Protein AF-A0A380FBS7-F1 (afdb_monomer)

Foldseek 3Di:
DDPVLVVVLVVLLVVLLVVLVVVQVVVVHDDPVSSNVRSVVSSVCCCVVPVVVVVVVD

Sequence (58 aa):
MTLARAIILILLQFFCVFLAIQVGLASGGFSFITILILAFILFSIVYLAFLYPFWNKR

Second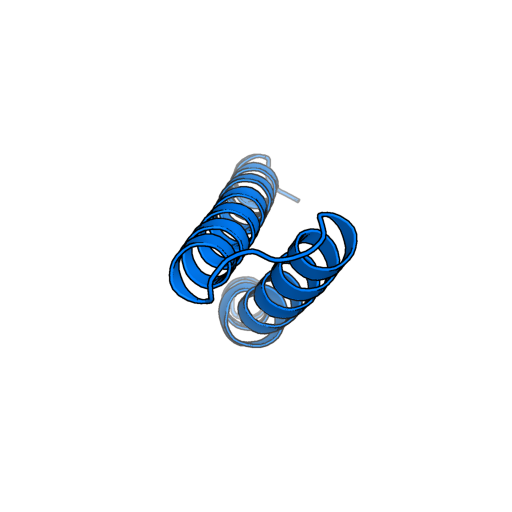ary structure (DSSP, 8-state):
--HHHHHHHHHHHHHHHHHHHHHHHHTT---HHHHHHHHHHHHHHHIIIIIHHHHH--

Radius of gyration: 13.11 Å; Cα contacts (8 Å, |Δi|>4): 29; chains: 1; bounding box: 33×21×31 Å

Mean predicted aligned error: 4.38 Å

Solvent-accessible surface area (backbone atoms only — not comparable to full-atom values): 3200 Å² total; per-residue (Å²): 134,59,71,67,56,55,52,52,53,53,53,45,45,53,51,24,40,51,50,28,48,53,52,23,60,74,70,78,59,60,55,70,69,56,32,54,52,48,13,51,52,49,34,51,49,50,38,62,72,49,51,46,56,60,61,70,78,103

Structure (mmCIF, N/CA/C/O backbone):
data_AF-A0A380FBS7-F1
#
_entry.id   AF-A0A380FBS7-F1
#
loop_
_atom_site.group_PDB
_atom_site.id
_atom_site.type_symbol
_atom_site.label_atom_id
_atom_site.label_alt_id
_atom_site.label_comp_id
_atom_site.label_asym_id
_atom_site.label_entity_id
_atom_site.label_seq_id
_atom_site.pdbx_PDB_ins_code
_atom_site.Cartn_x
_atom_site.Cartn_y
_atom_site.Cartn_z
_atom_site.occupancy
_atom_site.B_iso_or_equiv
_atom_site.auth_seq_id
_atom_site.auth_comp_id
_atom_site.auth_asym_id
_atom_site.auth_atom_id
_atom_site.pdbx_PDB_model_num
ATOM 1 N N . MET A 1 1 ? -18.084 10.373 8.601 1.00 58.50 1 MET A N 1
ATOM 2 C CA . MET A 1 1 ? -16.746 9.758 8.756 1.00 58.50 1 MET A CA 1
ATOM 3 C C . MET A 1 1 ? -15.915 10.655 9.654 1.00 58.50 1 MET A C 1
ATOM 5 O O . MET A 1 1 ? -15.864 11.845 9.388 1.00 58.50 1 MET A O 1
ATOM 9 N N . THR A 1 2 ? -15.331 10.141 10.736 1.00 81.25 2 THR A N 1
ATOM 10 C CA . THR A 1 2 ? -14.474 10.961 11.607 1.00 81.25 2 THR A CA 1
ATOM 11 C C . THR A 1 2 ? -13.175 11.317 10.879 1.00 81.25 2 THR A C 1
ATOM 13 O O . THR A 1 2 ? -12.665 10.498 10.113 1.00 81.25 2 THR A O 1
ATOM 16 N N . LEU A 1 3 ? -12.628 12.514 11.126 1.00 83.31 3 LEU A N 1
ATOM 17 C CA . LEU A 1 3 ? -11.341 12.983 10.582 1.00 83.31 3 LEU A CA 1
ATOM 18 C C . LEU A 1 3 ? -10.244 11.905 10.697 1.00 83.31 3 LEU A C 1
ATOM 20 O O . LEU A 1 3 ? -9.505 11.648 9.753 1.00 83.31 3 LEU A O 1
ATOM 24 N N . ALA A 1 4 ? -10.219 11.199 11.831 1.00 86.06 4 ALA A N 1
ATOM 25 C CA . ALA A 1 4 ? -9.302 10.096 12.089 1.00 86.06 4 ALA A CA 1
ATOM 26 C C . ALA A 1 4 ? -9.411 8.951 11.064 1.00 86.06 4 ALA A C 1
ATOM 28 O O . ALA A 1 4 ? -8.389 8.441 10.615 1.00 86.06 4 ALA A O 1
ATOM 29 N N . ARG A 1 5 ? -10.625 8.558 10.645 1.00 84.88 5 ARG A N 1
ATOM 30 C CA . ARG A 1 5 ? -10.807 7.502 9.630 1.00 84.88 5 ARG A CA 1
ATOM 31 C C . ARG A 1 5 ? -10.259 7.939 8.268 1.00 84.88 5 ARG A C 1
ATOM 33 O O . ARG A 1 5 ? -9.617 7.136 7.605 1.00 84.88 5 ARG A O 1
ATOM 40 N N . ALA A 1 6 ? -10.453 9.200 7.878 1.00 86.38 6 ALA A N 1
ATOM 41 C CA . ALA A 1 6 ? -9.907 9.725 6.624 1.00 86.38 6 ALA A CA 1
ATOM 42 C C . ALA A 1 6 ? -8.369 9.736 6.628 1.00 86.38 6 ALA A C 1
ATOM 44 O O . ALA A 1 6 ? -7.751 9.280 5.669 1.00 86.38 6 ALA A O 1
ATOM 45 N N . ILE A 1 7 ? -7.758 10.173 7.735 1.00 93.00 7 ILE A N 1
ATOM 46 C CA . ILE A 1 7 ? -6.298 10.149 7.916 1.00 93.00 7 ILE A CA 1
ATOM 47 C C . ILE A 1 7 ? -5.762 8.716 7.787 1.00 93.00 7 ILE A C 1
ATOM 49 O O . ILE A 1 7 ? -4.801 8.488 7.058 1.00 93.00 7 ILE A O 1
ATOM 53 N N . ILE A 1 8 ? -6.416 7.738 8.424 1.00 91.19 8 ILE A N 1
ATOM 54 C CA . ILE A 1 8 ? -6.013 6.325 8.338 1.00 91.19 8 ILE A CA 1
ATOM 55 C C . ILE A 1 8 ? -6.065 5.813 6.890 1.00 91.19 8 ILE A C 1
ATOM 57 O O . ILE A 1 8 ? -5.133 5.139 6.460 1.00 91.19 8 ILE A O 1
ATOM 61 N N . LEU A 1 9 ? -7.113 6.144 6.125 1.00 91.94 9 LEU A N 1
ATOM 62 C CA . LEU A 1 9 ? -7.214 5.734 4.716 1.00 91.94 9 LEU A CA 1
ATOM 63 C C . LEU A 1 9 ? -6.092 6.332 3.865 1.00 91.94 9 LEU A C 1
ATOM 65 O O . LEU A 1 9 ? -5.506 5.630 3.046 1.00 91.94 9 LEU A O 1
ATOM 69 N N . ILE A 1 10 ? -5.769 7.607 4.081 1.00 92.75 10 ILE A N 1
ATOM 70 C CA . ILE A 1 10 ? -4.698 8.293 3.353 1.00 92.75 10 ILE A CA 1
ATOM 71 C C . ILE A 1 10 ? -3.336 7.667 3.673 1.00 92.75 10 ILE A C 1
ATOM 73 O O . ILE A 1 10 ? -2.582 7.350 2.753 1.00 92.75 10 ILE A O 1
ATOM 77 N N . LEU A 1 11 ? -3.029 7.428 4.955 1.00 94.31 11 LEU A N 1
ATOM 78 C CA . LEU A 1 11 ? -1.785 6.751 5.341 1.00 94.31 11 LEU A CA 1
ATOM 79 C C . LEU A 1 11 ? -1.695 5.345 4.740 1.00 94.31 11 LEU A C 1
ATOM 81 O O . LEU A 1 11 ? -0.634 4.958 4.254 1.00 94.31 11 LEU A O 1
ATOM 85 N N . LEU A 1 12 ? -2.800 4.597 4.743 1.00 94.19 12 LEU A N 1
ATOM 86 C CA . LEU A 1 12 ? -2.836 3.259 4.164 1.00 94.19 12 LEU A CA 1
ATOM 87 C C . LEU A 1 12 ? -2.563 3.293 2.655 1.00 94.19 12 LEU A C 1
ATOM 89 O O . LEU A 1 12 ? -1.778 2.488 2.163 1.00 94.19 12 LEU A O 1
ATOM 93 N N . GLN A 1 13 ? -3.148 4.246 1.926 1.00 92.88 13 GLN A N 1
ATOM 94 C CA . GLN A 1 13 ? -2.894 4.401 0.493 1.00 92.88 13 GLN A CA 1
ATOM 95 C C . GLN A 1 13 ? -1.419 4.715 0.212 1.00 92.88 13 GLN A C 1
ATOM 97 O O . GLN A 1 13 ? -0.821 4.094 -0.669 1.00 92.88 13 GLN A O 1
ATOM 102 N N . PHE A 1 14 ? -0.809 5.630 0.972 1.00 93.81 14 PHE A N 1
ATOM 103 C CA . PHE A 1 14 ? 0.621 5.919 0.841 1.00 93.81 14 PHE A CA 1
ATOM 104 C C . PHE A 1 14 ? 1.487 4.695 1.140 1.00 93.81 14 PHE A C 1
ATOM 106 O O . PHE A 1 14 ? 2.447 4.435 0.416 1.00 93.81 14 PHE A O 1
ATOM 113 N N . PHE A 1 15 ? 1.121 3.905 2.148 1.00 94.19 15 PHE A N 1
ATOM 114 C CA . PHE A 1 15 ? 1.816 2.665 2.473 1.00 94.19 15 PHE A CA 1
ATOM 115 C C . PHE A 1 15 ? 1.721 1.628 1.342 1.00 94.19 15 PHE A C 1
ATOM 117 O O . PHE A 1 15 ? 2.729 1.028 0.972 1.00 94.19 15 PHE A O 1
ATOM 124 N N . CYS A 1 16 ? 0.549 1.456 0.726 1.00 94.62 16 CYS A N 1
ATOM 125 C CA . CYS A 1 16 ? 0.377 0.547 -0.411 1.00 94.62 16 CYS A CA 1
ATOM 126 C C . CYS A 1 16 ? 1.188 0.985 -1.640 1.00 94.62 16 CYS A C 1
ATOM 128 O O . CYS A 1 16 ? 1.797 0.143 -2.300 1.00 94.62 16 CYS A O 1
ATOM 130 N N . VAL A 1 17 ? 1.240 2.291 -1.925 1.00 93.88 17 VAL A N 1
ATOM 131 C CA . VAL A 1 17 ? 2.089 2.844 -2.995 1.00 93.88 17 VAL A CA 1
ATOM 132 C C . VAL A 1 17 ? 3.563 2.604 -2.691 1.00 93.88 17 VAL A C 1
ATOM 134 O O . VAL A 1 17 ? 4.295 2.140 -3.561 1.00 93.88 17 VAL A O 1
ATOM 137 N N . PHE A 1 18 ? 3.989 2.859 -1.454 1.00 94.19 18 PHE A N 1
ATOM 138 C CA . PHE A 1 18 ? 5.358 2.606 -1.022 1.00 94.19 18 PHE A CA 1
ATOM 139 C C . PHE A 1 18 ? 5.749 1.137 -1.225 1.00 94.19 18 PHE A C 1
ATOM 141 O O . PHE A 1 18 ? 6.773 0.862 -1.844 1.00 94.19 18 PHE A O 1
ATOM 148 N N . LEU A 1 19 ? 4.910 0.186 -0.800 1.00 93.81 19 LEU A N 1
ATOM 149 C CA . LEU A 1 19 ? 5.160 -1.239 -1.030 1.00 93.81 19 LEU A CA 1
ATOM 150 C C . LEU A 1 19 ? 5.254 -1.584 -2.521 1.00 93.81 19 LEU A C 1
ATOM 152 O O . LEU A 1 19 ? 6.174 -2.293 -2.919 1.00 93.81 19 LEU A O 1
ATOM 156 N N . ALA A 1 20 ? 4.347 -1.066 -3.351 1.00 92.44 20 ALA A N 1
ATOM 157 C CA . ALA A 1 20 ? 4.371 -1.311 -4.793 1.00 92.44 20 ALA A CA 1
ATOM 158 C C . ALA A 1 20 ? 5.662 -0.787 -5.451 1.00 92.44 20 ALA A C 1
ATOM 160 O O . ALA A 1 20 ? 6.223 -1.457 -6.319 1.00 92.44 20 ALA A O 1
ATOM 161 N N . ILE A 1 21 ? 6.169 0.368 -5.003 1.00 92.00 21 ILE A N 1
ATOM 162 C CA . ILE A 1 21 ? 7.460 0.913 -5.447 1.00 92.00 21 ILE A CA 1
ATOM 163 C C . ILE A 1 21 ? 8.607 -0.007 -5.021 1.00 92.00 21 ILE A C 1
ATOM 165 O O . ILE A 1 21 ? 9.433 -0.355 -5.859 1.00 92.00 21 ILE A O 1
ATOM 169 N N . GLN A 1 22 ? 8.647 -0.443 -3.759 1.00 92.31 22 GLN A N 1
ATOM 170 C CA . GLN A 1 22 ? 9.720 -1.311 -3.259 1.00 92.31 22 GLN A CA 1
ATOM 171 C C . GLN A 1 22 ? 9.761 -2.657 -3.988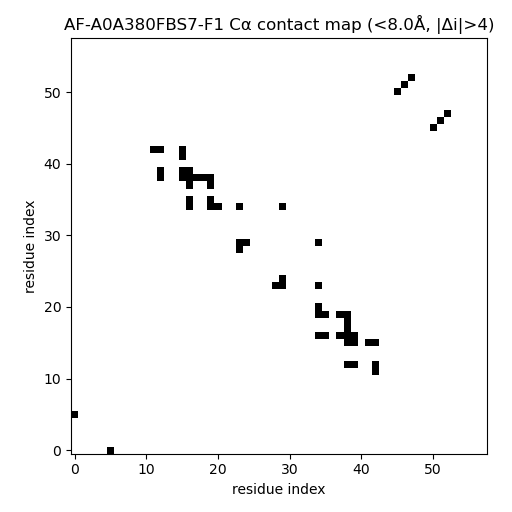 1.00 92.31 22 GLN A C 1
ATOM 173 O O . GLN A 1 22 ? 10.837 -3.121 -4.363 1.00 92.31 22 GLN A O 1
ATOM 178 N N . VAL A 1 23 ? 8.597 -3.260 -4.245 1.00 91.38 23 VAL A N 1
ATOM 179 C CA . VAL A 1 23 ? 8.501 -4.492 -5.041 1.00 91.38 23 VAL A CA 1
ATOM 180 C C . VAL A 1 23 ? 8.977 -4.242 -6.472 1.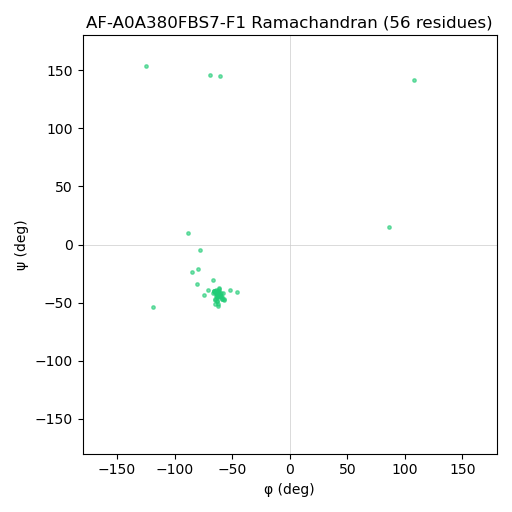00 91.38 23 VAL A C 1
ATOM 182 O O . VAL A 1 23 ? 9.745 -5.043 -6.998 1.00 91.38 23 VAL A O 1
ATOM 185 N N . GLY A 1 24 ? 8.586 -3.118 -7.078 1.00 89.38 24 GLY A N 1
ATOM 186 C CA . GLY A 1 24 ? 9.035 -2.758 -8.421 1.00 89.38 24 GLY A CA 1
ATOM 187 C C . GLY A 1 24 ? 10.531 -2.503 -8.527 1.00 89.38 24 GLY A C 1
ATOM 188 O O . GLY A 1 24 ? 11.153 -2.931 -9.494 1.00 89.38 24 GLY A O 1
ATOM 189 N N . LEU A 1 25 ? 11.138 -1.861 -7.531 1.00 87.94 25 LEU A N 1
ATOM 190 C CA . LEU A 1 25 ? 12.589 -1.689 -7.471 1.00 87.94 25 LEU A CA 1
ATOM 191 C C . LEU A 1 25 ? 13.301 -3.038 -7.316 1.00 87.94 25 LEU A C 1
ATOM 193 O O . LEU A 1 25 ? 14.294 -3.286 -7.998 1.00 87.94 25 LEU A O 1
ATOM 197 N N . ALA A 1 26 ? 12.770 -3.931 -6.476 1.00 90.69 26 ALA A N 1
ATOM 198 C CA . ALA A 1 26 ? 13.331 -5.263 -6.269 1.00 90.69 26 ALA A C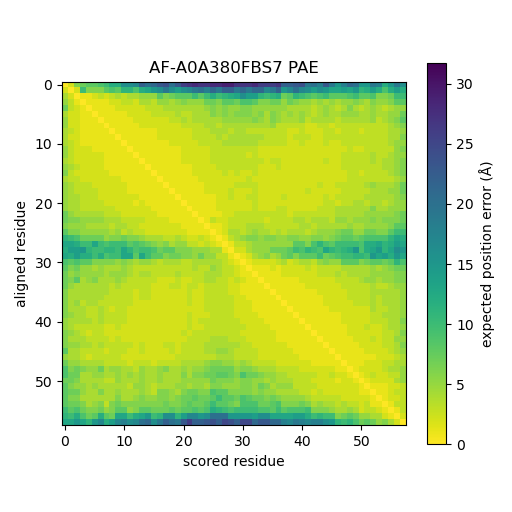A 1
ATOM 199 C C . ALA A 1 26 ? 13.233 -6.166 -7.514 1.00 90.69 26 ALA A C 1
ATOM 201 O O . ALA A 1 26 ? 14.097 -7.015 -7.717 1.00 90.69 26 ALA A O 1
ATOM 202 N N . SER A 1 27 ? 12.216 -5.988 -8.364 1.00 87.25 27 SER A N 1
ATOM 203 C CA . SER A 1 27 ? 11.997 -6.801 -9.569 1.00 87.25 27 SER A CA 1
ATOM 204 C C . SER A 1 27 ? 12.713 -6.290 -10.827 1.00 87.25 27 SER A C 1
ATOM 206 O O . SER A 1 27 ? 12.434 -6.781 -11.919 1.00 87.25 27 SER A O 1
ATOM 208 N N . GLY A 1 28 ? 13.609 -5.304 -10.709 1.00 85.62 28 GLY A N 1
ATOM 209 C CA . GLY A 1 28 ? 14.317 -4.717 -11.857 1.00 85.62 28 GLY A CA 1
ATOM 210 C C . GLY A 1 28 ? 13.563 -3.581 -12.560 1.00 85.62 28 GLY A C 1
ATOM 211 O O . GLY A 1 28 ? 13.936 -3.188 -13.663 1.00 85.62 28 GLY A O 1
ATOM 212 N N . GLY A 1 29 ? 12.533 -3.031 -11.915 1.00 81.06 29 GLY A N 1
ATOM 213 C CA . GLY A 1 29 ? 11.751 -1.890 -12.380 1.00 81.06 29 GLY A CA 1
ATOM 214 C C . GLY A 1 29 ? 10.349 -2.270 -12.855 1.00 81.06 29 GLY A C 1
ATOM 215 O O . GLY A 1 29 ? 10.139 -3.280 -13.523 1.00 81.06 29 GLY A O 1
ATOM 216 N N . PHE A 1 30 ? 9.375 -1.412 -12.549 1.00 85.00 30 PHE A N 1
ATOM 217 C CA . PHE A 1 30 ? 8.028 -1.468 -13.114 1.00 85.00 30 PHE A CA 1
ATOM 218 C C . PHE A 1 30 ? 7.661 -0.142 -13.769 1.00 85.00 30 PHE A C 1
ATOM 220 O O . PHE A 1 30 ? 8.133 0.922 -13.372 1.00 85.00 30 PHE A O 1
ATOM 227 N N . SER A 1 31 ? 6.763 -0.207 -14.754 1.00 90.00 31 SER A N 1
ATOM 228 C CA . SER A 1 31 ? 6.105 0.990 -15.271 1.00 90.00 31 SER A CA 1
ATOM 229 C C . SER A 1 31 ? 5.322 1.679 -14.154 1.00 90.00 31 SER A C 1
ATOM 231 O O . SER A 1 31 ? 4.714 1.025 -13.304 1.00 90.00 31 SER A O 1
ATOM 233 N N . PHE A 1 32 ? 5.281 3.009 -14.199 1.00 86.06 32 PHE A N 1
ATOM 234 C CA . PHE A 1 32 ? 4.498 3.826 -13.274 1.00 86.06 32 PHE A CA 1
ATOM 235 C C . PHE A 1 32 ? 3.028 3.377 -13.197 1.00 86.06 32 PHE A C 1
ATOM 237 O O . PHE A 1 32 ? 2.460 3.289 -12.110 1.00 86.06 32 PHE A O 1
ATOM 244 N N . ILE A 1 33 ? 2.432 2.999 -14.334 1.00 90.88 33 ILE A N 1
ATOM 245 C CA . ILE A 1 33 ? 1.052 2.493 -14.390 1.00 90.88 33 ILE A CA 1
ATOM 246 C C . ILE A 1 33 ? 0.905 1.182 -13.609 1.00 90.88 33 ILE A C 1
ATOM 248 O O . ILE A 1 33 ? -0.048 1.018 -12.851 1.00 90.88 33 ILE A O 1
ATOM 252 N N . THR A 1 34 ? 1.869 0.269 -13.738 1.00 90.69 34 THR A N 1
ATOM 253 C CA . THR A 1 34 ? 1.872 -1.004 -13.006 1.00 90.69 34 THR A CA 1
ATOM 254 C C . THR A 1 34 ? 1.938 -0.775 -11.498 1.00 90.69 34 THR A C 1
ATOM 256 O O . THR A 1 34 ? 1.217 -1.435 -10.753 1.00 90.69 34 THR A O 1
ATOM 259 N N . ILE A 1 35 ? 2.739 0.195 -11.046 1.00 90.62 35 ILE A N 1
ATOM 260 C CA . ILE A 1 35 ? 2.851 0.562 -9.627 1.00 90.62 35 ILE A CA 1
ATOM 261 C C . ILE A 1 35 ? 1.512 1.087 -9.096 1.00 90.62 35 ILE A C 1
ATOM 263 O O . ILE A 1 35 ? 1.075 0.658 -8.028 1.00 90.62 35 ILE A O 1
ATOM 267 N N . LEU A 1 36 ? 0.832 1.965 -9.843 1.00 91.12 36 LEU A N 1
ATOM 268 C CA . LEU A 1 36 ? -0.484 2.486 -9.454 1.00 91.12 36 LEU A CA 1
ATOM 269 C C . LEU A 1 36 ? -1.531 1.374 -9.333 1.00 91.12 36 LEU A C 1
ATOM 271 O O . LEU A 1 36 ? -2.276 1.337 -8.353 1.00 91.12 36 LEU A O 1
ATOM 275 N N . ILE A 1 37 ? -1.561 0.452 -10.299 1.00 93.75 37 ILE A N 1
ATOM 276 C CA . ILE A 1 37 ? -2.489 -0.685 -10.289 1.00 93.75 37 ILE A CA 1
ATOM 277 C C . ILE A 1 37 ? -2.204 -1.594 -9.088 1.00 93.75 37 ILE A C 1
ATOM 279 O O . ILE A 1 37 ? -3.128 -1.918 -8.342 1.00 93.75 37 ILE A O 1
ATOM 283 N N . LEU A 1 38 ? -0.939 -1.962 -8.853 1.00 93.31 38 LEU A N 1
ATOM 284 C CA . LEU A 1 38 ? -0.566 -2.79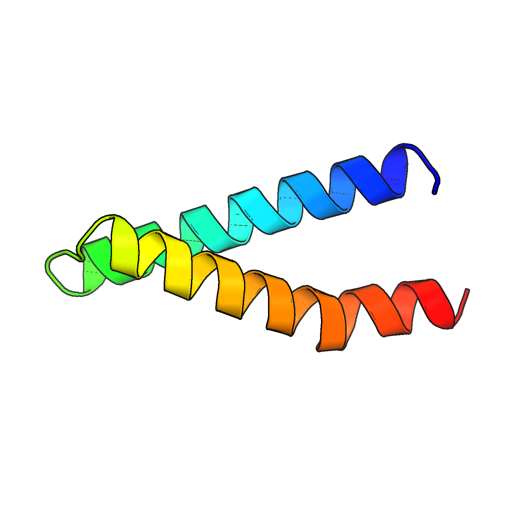4 -7.704 1.00 93.31 38 LEU A CA 1
ATOM 285 C C . LEU A 1 38 ? -0.956 -2.131 -6.383 1.00 93.31 38 LEU A C 1
ATOM 287 O O . LEU A 1 38 ? -1.554 -2.776 -5.525 1.00 93.31 38 LEU A O 1
ATOM 291 N N . ALA A 1 39 ? -0.643 -0.844 -6.232 1.00 92.81 39 ALA A N 1
ATOM 292 C CA . ALA A 1 39 ? -0.948 -0.087 -5.028 1.00 92.81 39 ALA A CA 1
ATOM 293 C C . ALA A 1 39 ? -2.456 -0.022 -4.762 1.00 92.81 39 ALA A C 1
ATOM 295 O O . ALA A 1 39 ? -2.886 -0.188 -3.621 1.00 92.81 39 ALA A O 1
ATOM 296 N N . PHE A 1 40 ? -3.263 0.182 -5.805 1.00 93.19 40 PHE A N 1
ATOM 297 C CA . PHE A 1 40 ? -4.720 0.203 -5.697 1.00 93.19 40 PHE A CA 1
ATOM 298 C C . PHE A 1 40 ? -5.301 -1.165 -5.317 1.00 93.19 40 PHE A C 1
ATOM 300 O O . PHE A 1 40 ? -6.197 -1.246 -4.473 1.00 93.19 40 PHE A O 1
ATOM 307 N N . ILE A 1 41 ? -4.779 -2.248 -5.900 1.00 95.12 41 ILE A N 1
ATOM 308 C CA . ILE A 1 41 ? -5.195 -3.615 -5.560 1.00 95.12 41 ILE A CA 1
ATOM 309 C C . ILE A 1 41 ? -4.850 -3.919 -4.099 1.00 95.12 41 ILE A C 1
ATOM 311 O O . ILE A 1 41 ? -5.717 -4.362 -3.346 1.00 95.12 41 ILE A O 1
ATOM 315 N N . LEU A 1 42 ? -3.619 -3.623 -3.673 1.00 94.56 42 LEU A N 1
ATOM 316 C CA . LEU A 1 42 ? -3.180 -3.788 -2.284 1.00 94.56 42 LEU A CA 1
ATOM 317 C C . LEU A 1 42 ? -4.058 -2.994 -1.316 1.00 94.56 42 LEU A C 1
ATOM 319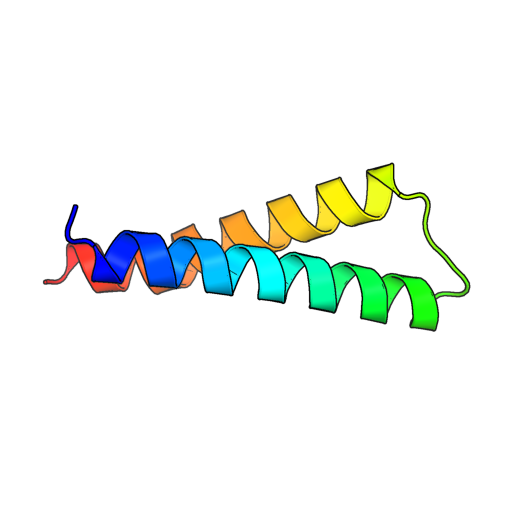 O O . LEU A 1 42 ? -4.517 -3.546 -0.317 1.00 94.56 42 LEU A O 1
ATOM 323 N N . PHE A 1 43 ? -4.335 -1.729 -1.629 1.00 95.06 43 PHE A N 1
ATOM 324 C CA . PHE A 1 43 ? -5.219 -0.898 -0.820 1.00 95.06 43 PHE A CA 1
ATOM 325 C C . PHE A 1 43 ? -6.616 -1.511 -0.712 1.00 95.06 43 PHE A C 1
ATOM 327 O O . PHE A 1 43 ? -7.145 -1.640 0.390 1.00 95.06 43 PHE A O 1
ATOM 334 N N . SER A 1 44 ? -7.187 -1.945 -1.837 1.00 93.81 44 SER A N 1
ATOM 335 C CA . SER A 1 44 ? -8.519 -2.552 -1.881 1.00 93.81 44 SER A CA 1
ATOM 336 C C . SER A 1 44 ? -8.595 -3.820 -1.030 1.00 93.81 44 SER A C 1
ATOM 338 O O . SER A 1 44 ? -9.545 -3.986 -0.264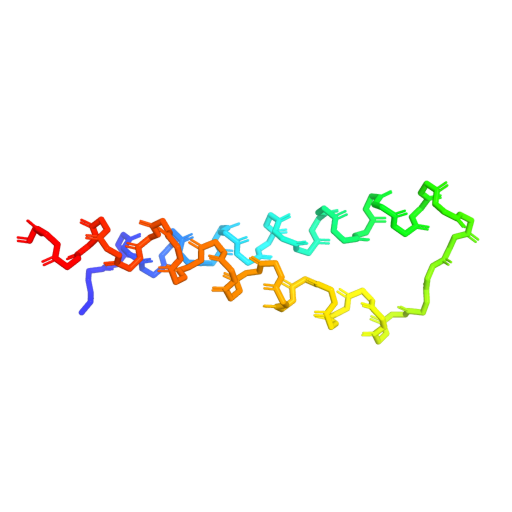 1.00 93.81 44 SER A O 1
ATOM 340 N N . ILE A 1 45 ? -7.573 -4.681 -1.104 1.00 94.19 45 ILE A N 1
ATOM 341 C CA . ILE A 1 45 ? -7.479 -5.898 -0.288 1.00 94.19 45 ILE A CA 1
ATOM 342 C C . ILE A 1 45 ? -7.404 -5.534 1.195 1.00 94.19 45 ILE A C 1
ATOM 344 O O . ILE A 1 45 ? -8.187 -6.054 1.988 1.00 94.19 45 ILE A O 1
ATOM 348 N N . VAL A 1 46 ? -6.501 -4.629 1.586 1.00 92.50 46 VAL A N 1
ATOM 349 C CA . VAL A 1 46 ? -6.319 -4.284 3.004 1.00 92.50 46 VAL A CA 1
ATOM 350 C C . VAL A 1 46 ? -7.559 -3.586 3.571 1.00 92.50 46 VAL A C 1
ATOM 352 O O . VAL A 1 46 ? -7.990 -3.882 4.690 1.00 92.50 46 VAL A O 1
ATOM 355 N N . TYR A 1 47 ? -8.178 -2.706 2.785 1.00 91.12 47 TYR A N 1
ATOM 356 C CA . TYR A 1 47 ? -9.415 -2.034 3.155 1.00 91.12 47 TYR A CA 1
ATOM 357 C C . TYR A 1 47 ? -10.559 -3.033 3.360 1.00 91.12 47 TYR A C 1
ATOM 359 O O . TYR A 1 47 ? -11.164 -3.033 4.430 1.00 91.12 47 TYR A O 1
ATOM 367 N N . LEU A 1 48 ? -10.838 -3.905 2.386 1.00 91.31 48 LEU A N 1
ATOM 368 C CA . LEU A 1 48 ? -11.963 -4.846 2.463 1.00 91.31 48 LEU 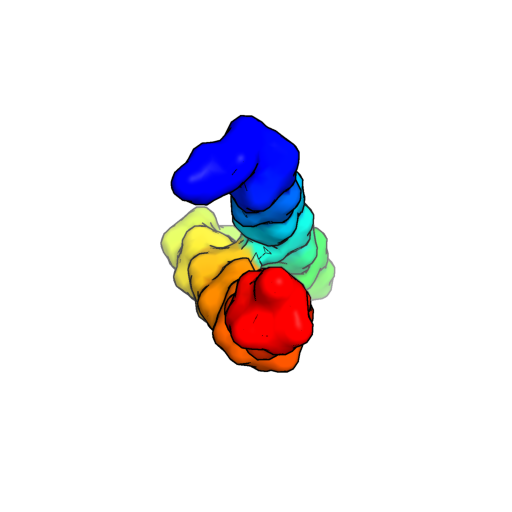A CA 1
ATOM 369 C C . LEU A 1 48 ? -11.745 -5.960 3.490 1.00 91.31 48 LEU A C 1
ATOM 371 O O . LEU A 1 48 ? -12.688 -6.332 4.183 1.00 91.31 48 LEU A O 1
ATOM 375 N N . ALA A 1 49 ? -10.529 -6.496 3.598 1.00 89.31 49 ALA A N 1
ATOM 376 C CA . ALA A 1 49 ? -10.257 -7.646 4.458 1.00 89.31 49 ALA A CA 1
ATOM 377 C C . ALA A 1 49 ? -10.081 -7.265 5.934 1.00 89.31 49 ALA A C 1
ATOM 379 O O . ALA A 1 49 ? -10.478 -8.029 6.812 1.00 89.31 49 ALA A O 1
ATOM 380 N N . PHE A 1 50 ? -9.508 -6.092 6.226 1.00 86.12 50 PHE A N 1
ATOM 381 C CA . PHE A 1 50 ? -9.142 -5.720 7.597 1.00 86.12 50 PHE A CA 1
ATOM 382 C C . PHE A 1 50 ? -9.874 -4.473 8.077 1.00 86.12 50 PHE A C 1
ATOM 384 O O . PHE A 1 50 ? -10.524 -4.497 9.124 1.00 86.12 50 PHE A O 1
ATOM 391 N N . LEU A 1 51 ? -9.793 -3.379 7.318 1.00 86.12 51 LEU A N 1
ATOM 392 C CA . LEU A 1 51 ? -10.229 -2.070 7.804 1.00 86.12 51 LEU A CA 1
ATOM 393 C C . LEU A 1 51 ? -11.758 -1.935 7.849 1.00 86.12 51 LEU A C 1
ATOM 395 O O . LEU A 1 51 ? -12.310 -1.452 8.839 1.00 86.12 51 LEU A O 1
ATOM 399 N N . TYR A 1 52 ? -12.448 -2.402 6.807 1.00 86.69 52 TYR A N 1
ATOM 400 C CA . TYR A 1 52 ? -13.902 -2.351 6.695 1.00 86.69 52 TYR A CA 1
ATOM 401 C C . TYR A 1 52 ? -14.598 -3.216 7.760 1.00 86.69 52 TYR A C 1
ATOM 403 O O . TYR A 1 52 ? -15.411 -2.665 8.503 1.00 86.69 52 TYR A O 1
ATOM 411 N N . PRO A 1 53 ? -14.251 -4.506 7.960 1.00 86.12 53 PRO A N 1
ATOM 412 C CA . PRO A 1 53 ? -14.839 -5.310 9.028 1.00 86.12 53 PRO A CA 1
ATOM 413 C C . PRO A 1 53 ? -14.554 -4.737 10.419 1.00 86.12 53 PRO A C 1
ATOM 415 O O . PRO A 1 53 ? -15.426 -4.774 11.286 1.00 86.12 53 PRO A O 1
ATOM 418 N N . PHE A 1 54 ? -13.3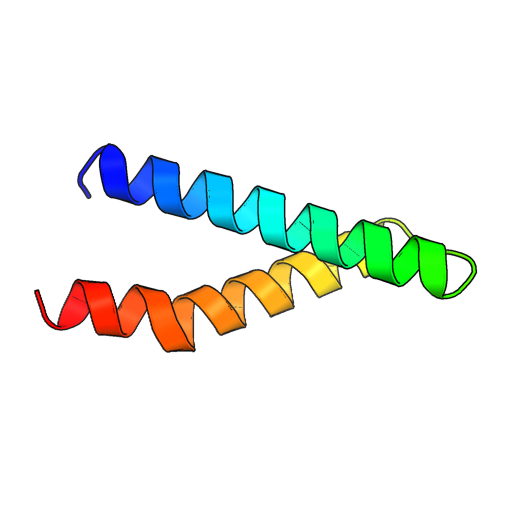58 -4.181 10.640 1.00 85.19 54 PHE A N 1
ATOM 419 C CA . PHE A 1 54 ? -12.991 -3.568 11.917 1.00 85.19 54 PHE A CA 1
ATOM 420 C C . PHE A 1 54 ? -13.823 -2.318 12.226 1.00 85.19 54 PHE A C 1
ATOM 422 O O . PHE A 1 54 ? -14.250 -2.120 13.362 1.00 85.19 54 PHE A O 1
ATOM 429 N N . TRP A 1 55 ? -14.094 -1.480 11.224 1.00 85.56 55 TRP A N 1
ATOM 430 C CA . TRP A 1 55 ? -14.946 -0.301 11.391 1.00 85.56 55 TRP A CA 1
ATOM 431 C C . TRP A 1 55 ? -16.438 -0.594 11.365 1.00 85.56 55 TRP A C 1
ATOM 433 O O . TRP A 1 55 ? -17.188 0.237 11.862 1.00 85.56 55 TRP A O 1
ATOM 443 N N . ASN A 1 56 ? -16.857 -1.722 10.792 1.00 83.06 56 ASN A N 1
ATOM 444 C CA . ASN A 1 56 ? -18.256 -2.141 10.744 1.00 83.06 56 ASN A CA 1
ATOM 445 C C . ASN A 1 56 ? -18.696 -2.890 12.014 1.00 83.06 56 ASN A C 1
ATOM 447 O O . ASN A 1 56 ? -19.877 -2.916 12.335 1.00 83.06 56 ASN A O 1
ATOM 451 N N . LYS A 1 57 ? -17.757 -3.497 12.753 1.00 76.06 57 LYS A N 1
ATOM 452 C CA . LYS A 1 57 ? -18.016 -4.120 14.065 1.00 76.06 57 LYS A CA 1
ATOM 453 C C . LYS A 1 57 ? -18.118 -3.114 15.221 1.00 76.06 57 LYS A C 1
ATOM 455 O O . LYS A 1 57 ? -18.368 -3.533 16.348 1.00 76.06 57 LYS A O 1
ATOM 460 N N . ARG A 1 58 ? -17.869 -1.828 14.965 1.00 55.44 58 ARG A N 1
ATOM 461 C CA . ARG A 1 58 ? -17.824 -0.754 15.961 1.00 55.44 58 ARG A CA 1
ATOM 462 C C . ARG A 1 58 ? -18.858 0.310 15.639 1.00 55.44 58 ARG A C 1
ATOM 464 O O . ARG A 1 58 ? -19.542 0.735 16.587 1.00 55.44 58 ARG A O 1
#

Organism: Staphylococcus gallinarum (NCBI:txid1293)

pLDDT: mean 88.79, std 7.33, range [55.44, 95.12]